Protein AF-A0A9E2RKA6-F1 (afdb_monomer)

Sequence (131 aa):
MKPGHTKALSAATLTFLRPLVRIFLRNGLAAKTFFELAKQIYVEVARDECGVKGKKASISRIAILTGLTRKEVQLLLTNPETRSTASEEQYNRAARVIGGWLKDPAFGDGKGHPAPLQLNGRRGSFSALVK

Secondary structure (DSSP, 8-state):
--HHHHHHHHHHHHHHHHHHHHHHHHTT--HHHHHHHHHHHHHHHHHHHS-BTTBPPPHHHHHHHH---HHHHHHHHH-SSHHHHTTTTTS-HHHHHHHHHHH-GGGB-SSSSBPP-BSS-SSSBHHHH--

Mean predicted aligned error: 10.77 Å

pLDDT: mean 82.85, std 12.63, range [46.25, 97.25]

Radius of gyration: 21.56 Å; Cα contacts (8 Å, |Δi|>4): 106; chains: 1; bounding box: 47×36×61 Å

Nearest PDB structures (foldseek):
  2ao9-assembly1_C  TM=4.216E-01  e=2.078E-01  Bacillus cereus ATCC 14579
  2ao9-assembly1_D  TM=3.891E-01  e=2.756E-01  Bacillus cereus ATCC 14579
  2ao9-assembly1_A  TM=3.577E-01  e=6.074E-01  Bacillus cereus ATCC 14579

Foldseek 3Di:
DPPVVVVVVVVVVCVVVVVVVVVCVVVLADPVLVVLVVLLVLLVCCQPPVDDPPHGDDLVSSCVRSVHDSVSSVCSVVPVPPSVVVQPCVSHLVCQLVCCQQPPVQQPPVPNGGDDEDCDDPTNHSVVSSD

Solvent-accessible surface area (backbone atoms only — not comparable to full-atom values): 7568 Å² total; per-residue (Å²): 132,61,77,67,58,57,56,54,49,53,53,52,51,52,62,59,44,53,64,53,50,51,52,31,56,77,71,48,49,34,70,68,58,54,50,52,54,50,52,46,52,50,50,52,51,33,29,72,73,61,35,63,94,95,37,69,34,49,57,68,55,32,16,67,75,68,72,47,52,53,66,57,46,48,48,49,71,75,45,73,68,69,60,69,67,69,35,76,87,60,28,41,69,66,59,50,34,51,47,44,37,66,68,36,72,76,28,34,64,85,78,85,43,56,38,87,67,38,70,71,62,98,66,45,16,47,64,69,55,73,107

Structure (mmCIF, N/CA/C/O backbone):
data_AF-A0A9E2RKA6-F1
#
_entry.id   AF-A0A9E2RKA6-F1
#
loop_
_atom_site.group_PDB
_atom_site.id
_atom_site.type_symbol
_atom_site.la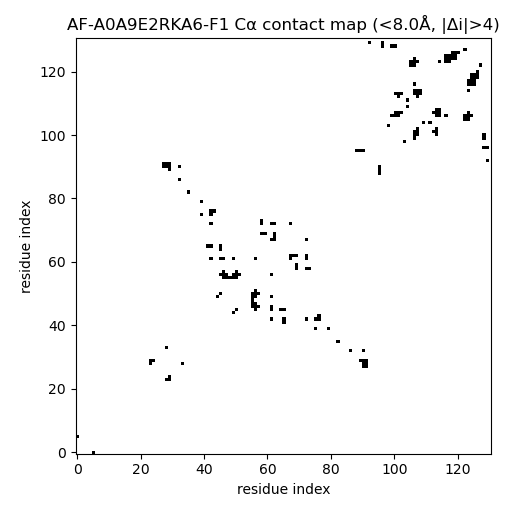bel_atom_id
_atom_site.label_alt_id
_atom_site.label_comp_id
_atom_site.label_asym_id
_atom_site.label_entity_id
_atom_site.label_seq_id
_atom_site.pdbx_PDB_ins_code
_atom_site.Cartn_x
_atom_site.Cartn_y
_atom_site.Cartn_z
_atom_site.occupancy
_atom_site.B_iso_or_equiv
_atom_site.auth_seq_id
_atom_site.auth_comp_id
_atom_site.auth_asym_id
_atom_site.auth_atom_id
_atom_site.pdbx_PDB_model_num
ATOM 1 N N . MET A 1 1 ? -4.208 -13.273 21.654 1.00 55.03 1 MET A N 1
ATOM 2 C CA . MET A 1 1 ? -4.601 -14.293 20.647 1.00 55.03 1 MET A CA 1
ATOM 3 C C . MET A 1 1 ? -3.871 -15.594 20.948 1.00 55.03 1 MET A C 1
ATOM 5 O O . MET A 1 1 ? -2.712 -15.527 21.331 1.00 55.03 1 MET A O 1
ATOM 9 N N . LYS A 1 2 ? -4.519 -16.759 20.796 1.00 54.62 2 LYS A N 1
ATOM 10 C CA . LYS A 1 2 ? -3.835 -18.061 20.912 1.00 54.62 2 LYS A CA 1
ATOM 11 C C . LYS A 1 2 ? -2.869 -18.248 19.720 1.00 54.62 2 LYS A C 1
ATOM 13 O O . LYS A 1 2 ? -3.262 -17.890 18.609 1.00 54.62 2 LYS A O 1
ATOM 18 N N . PRO A 1 3 ? -1.669 -18.837 19.898 1.00 63.91 3 PRO A N 1
ATOM 19 C CA . PRO A 1 3 ? -0.645 -18.940 18.845 1.00 63.91 3 PRO A CA 1
ATOM 20 C C . PRO A 1 3 ? -1.127 -19.604 17.542 1.00 63.91 3 PRO A C 1
ATOM 22 O O . PRO A 1 3 ? -0.717 -19.211 16.451 1.00 63.91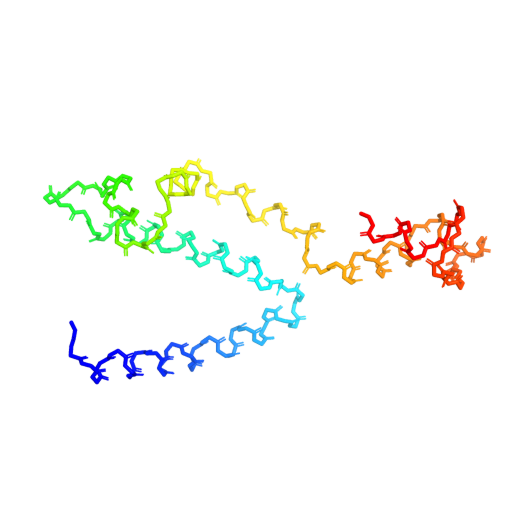 3 PRO A O 1
ATOM 25 N N . GLY A 1 4 ? -2.046 -20.573 17.637 1.00 71.88 4 GLY A N 1
ATOM 26 C CA . GLY A 1 4 ? -2.617 -21.263 16.474 1.00 71.88 4 GLY A CA 1
ATOM 27 C C . GLY A 1 4 ? -3.519 -20.388 15.593 1.00 71.88 4 GLY A C 1
ATOM 28 O O . GLY A 1 4 ? -3.536 -20.564 14.377 1.00 71.88 4 GLY A O 1
ATOM 29 N N . HIS A 1 5 ? -4.217 -19.403 16.171 1.00 81.00 5 HIS A N 1
ATOM 30 C CA . HIS A 1 5 ? -5.124 -18.528 15.414 1.00 81.00 5 HIS A CA 1
ATOM 31 C C . HIS A 1 5 ? -4.361 -17.556 14.514 1.00 81.00 5 HIS A C 1
ATOM 33 O O . HIS A 1 5 ? -4.781 -17.312 13.387 1.00 81.00 5 HIS A O 1
ATOM 39 N N . THR A 1 6 ? -3.218 -17.042 14.974 1.00 87.44 6 THR A N 1
ATOM 40 C CA . THR A 1 6 ? -2.382 -16.142 14.171 1.00 87.44 6 THR A CA 1
ATOM 41 C C . THR A 1 6 ? -1.864 -16.851 12.922 1.00 87.44 6 THR A C 1
ATOM 43 O O . THR A 1 6 ? -1.944 -16.300 11.831 1.00 87.44 6 THR A O 1
ATOM 46 N N . LYS A 1 7 ? -1.411 -18.105 13.057 1.00 89.00 7 LYS A N 1
ATOM 47 C CA . LYS A 1 7 ? -0.897 -18.894 11.928 1.00 89.00 7 LYS A CA 1
ATOM 48 C C . LYS A 1 7 ? -1.983 -19.194 10.889 1.00 89.00 7 LYS A C 1
ATOM 50 O O . LYS A 1 7 ? -1.737 -19.032 9.695 1.00 89.00 7 LYS A O 1
ATOM 55 N N . ALA A 1 8 ? -3.174 -19.597 11.336 1.00 93.00 8 ALA A N 1
ATOM 56 C CA . ALA A 1 8 ? -4.311 -19.843 10.448 1.00 93.00 8 ALA A CA 1
ATOM 57 C C . ALA A 1 8 ? -4.752 -18.561 9.720 1.00 93.00 8 ALA A C 1
ATOM 59 O O . ALA A 1 8 ? -4.950 -18.581 8.507 1.00 93.00 8 ALA A O 1
ATOM 60 N N . LEU A 1 9 ? -4.819 -17.435 10.439 1.00 93.75 9 LEU A N 1
ATOM 61 C CA . LEU A 1 9 ? -5.164 -16.139 9.860 1.00 93.75 9 LEU A CA 1
ATOM 62 C C . LEU A 1 9 ? -4.132 -15.699 8.815 1.00 93.75 9 LEU A C 1
ATOM 64 O O . LEU A 1 9 ? -4.511 -15.325 7.713 1.00 93.75 9 LEU A O 1
ATOM 68 N N . SER A 1 10 ? -2.833 -15.817 9.106 1.00 93.12 10 SER A N 1
ATOM 69 C CA . SER A 1 10 ? -1.781 -15.507 8.132 1.00 93.12 10 SER A CA 1
ATOM 70 C C . SER A 1 10 ? -1.891 -16.358 6.865 1.00 93.12 10 SER A C 1
ATOM 72 O O . SER A 1 10 ? -1.761 -15.828 5.763 1.00 93.12 10 SER A O 1
ATOM 74 N N . ALA A 1 11 ? -2.163 -17.661 6.995 1.00 94.94 11 ALA A N 1
ATOM 75 C CA . ALA A 1 11 ? -2.333 -18.548 5.845 1.00 94.94 11 ALA A CA 1
ATOM 76 C C . ALA A 1 11 ? -3.552 -18.162 4.986 1.00 94.94 11 ALA A C 1
ATOM 78 O O . ALA A 1 11 ? -3.450 -18.099 3.757 1.00 94.94 11 ALA A O 1
ATOM 79 N N . ALA A 1 12 ? -4.683 -17.844 5.623 1.00 96.12 12 ALA A N 1
ATOM 80 C CA . ALA A 1 12 ? -5.875 -17.363 4.930 1.00 96.12 12 ALA A CA 1
ATOM 81 C C . ALA A 1 12 ? -5.599 -16.036 4.205 1.00 96.12 12 ALA A C 1
ATOM 83 O O . ALA A 1 12 ? -5.854 -15.924 3.006 1.00 96.12 12 ALA A O 1
ATOM 84 N N . THR A 1 13 ? -4.978 -15.066 4.881 1.00 95.56 13 THR A N 1
ATOM 85 C CA . THR A 1 13 ? -4.609 -13.775 4.282 1.00 95.56 13 THR A CA 1
ATOM 86 C C . THR A 1 13 ? -3.695 -13.951 3.070 1.00 95.56 13 THR A C 1
ATOM 88 O O . THR A 1 13 ? -3.932 -13.343 2.030 1.00 95.56 13 THR A O 1
ATOM 91 N N . LEU A 1 14 ? -2.684 -14.823 3.147 1.00 96.38 14 LEU A N 1
ATOM 92 C CA . LEU A 1 14 ? -1.804 -15.113 2.007 1.00 96.38 14 LEU A CA 1
ATOM 93 C C . LEU A 1 14 ? -2.552 -15.752 0.831 1.00 96.38 14 LEU A C 1
ATOM 95 O O . LEU A 1 14 ? -2.213 -15.489 -0.326 1.00 96.38 14 LEU A O 1
ATOM 99 N N . THR A 1 15 ? -3.573 -16.561 1.115 1.00 96.88 15 THR A N 1
ATOM 100 C CA . THR A 1 15 ? -4.427 -17.177 0.091 1.00 96.88 15 THR A CA 1
ATOM 101 C C . THR A 1 15 ? -5.226 -16.119 -0.671 1.00 96.88 15 THR A C 1
ATOM 103 O O . THR A 1 15 ? -5.286 -16.184 -1.896 1.00 96.88 15 THR A O 1
ATOM 106 N N . PHE A 1 16 ? -5.751 -15.100 0.019 1.00 96.19 16 PHE A N 1
ATOM 107 C CA . PHE A 1 16 ? -6.451 -13.973 -0.610 1.00 96.19 16 PHE A CA 1
ATOM 108 C C . PHE A 1 16 ? -5.511 -12.999 -1.328 1.00 96.19 16 PHE A C 1
ATOM 110 O O . PHE A 1 16 ? -5.811 -12.540 -2.430 1.00 96.19 16 PHE A O 1
ATOM 117 N N . LEU A 1 17 ? -4.352 -12.693 -0.739 1.00 96.56 17 LEU A N 1
ATOM 118 C CA . LEU A 1 17 ? -3.424 -11.719 -1.313 1.00 96.56 17 LEU A CA 1
ATOM 119 C C . LEU A 1 17 ? -2.744 -12.230 -2.584 1.00 96.56 17 LEU A C 1
ATOM 121 O O . LEU A 1 17 ? -2.481 -11.442 -3.486 1.00 96.56 17 LEU A O 1
ATOM 125 N N . ARG A 1 18 ? -2.471 -13.534 -2.707 1.00 96.75 18 ARG A N 1
ATOM 126 C CA . ARG A 1 18 ? -1.771 -14.094 -3.876 1.00 96.75 18 ARG A CA 1
ATOM 127 C C . ARG A 1 18 ? -2.455 -13.795 -5.227 1.00 96.75 18 ARG A C 1
ATOM 129 O O . ARG A 1 18 ? -1.758 -13.311 -6.123 1.00 96.75 18 ARG A O 1
ATOM 136 N N . PRO A 1 19 ? -3.760 -14.066 -5.435 1.00 97.25 19 PRO A N 1
ATOM 137 C CA . PRO A 1 19 ? -4.429 -13.729 -6.693 1.00 97.25 19 PRO A CA 1
ATOM 138 C C . PRO A 1 19 ? -4.519 -12.214 -6.922 1.00 97.25 19 PRO A C 1
ATOM 140 O O . PRO A 1 19 ? -4.333 -11.756 -8.047 1.00 97.25 19 PRO A O 1
ATOM 143 N N . LEU A 1 20 ? -4.723 -11.432 -5.864 1.00 95.88 20 LEU A N 1
ATOM 144 C CA . LEU A 1 20 ? -4.843 -9.977 -5.936 1.00 95.88 20 LEU A CA 1
ATOM 145 C C . LEU A 1 20 ? -3.511 -9.310 -6.330 1.00 95.88 20 LEU A C 1
ATOM 147 O O . LEU A 1 20 ? -3.457 -8.532 -7.280 1.00 95.88 20 LEU A O 1
ATOM 151 N N . VAL A 1 21 ? -2.401 -9.724 -5.715 1.00 95.38 21 VAL A N 1
ATOM 152 C CA . VAL A 1 21 ? -1.046 -9.284 -6.085 1.00 95.38 21 VAL A CA 1
ATOM 153 C C . VAL A 1 21 ? -0.697 -9.695 -7.519 1.00 95.38 21 VAL A C 1
ATOM 155 O O . VAL A 1 21 ? -0.050 -8.938 -8.238 1.00 95.38 21 VAL A O 1
ATOM 158 N N . ARG A 1 22 ? -1.159 -10.860 -7.994 1.00 95.25 22 ARG A N 1
ATOM 159 C CA . ARG A 1 22 ? -0.974 -11.260 -9.400 1.00 95.25 22 ARG A CA 1
ATOM 160 C C . ARG A 1 22 ? -1.661 -10.284 -10.362 1.00 95.25 22 ARG A C 1
ATOM 162 O O . ARG A 1 22 ? -1.085 -9.969 -11.400 1.00 95.25 22 ARG A O 1
ATOM 169 N N . ILE A 1 23 ? -2.861 -9.809 -10.032 1.00 93.81 23 ILE A N 1
ATOM 170 C CA . ILE A 1 23 ? -3.572 -8.794 -10.824 1.00 93.81 23 ILE A CA 1
ATOM 171 C C . ILE A 1 23 ? -2.808 -7.468 -10.789 1.00 93.81 23 ILE A C 1
ATOM 173 O O . ILE A 1 23 ? -2.606 -6.855 -11.834 1.00 93.81 23 ILE A O 1
ATOM 177 N N . PHE A 1 24 ? -2.319 -7.058 -9.621 1.00 90.44 24 PHE A N 1
ATOM 178 C CA . PHE A 1 24 ? -1.527 -5.837 -9.463 1.00 90.44 24 PHE A CA 1
ATOM 179 C C . PHE A 1 24 ? -0.277 -5.841 -10.336 1.00 90.44 24 PHE A C 1
ATOM 181 O O . PHE A 1 24 ? -0.067 -4.905 -11.101 1.00 90.44 24 PHE A O 1
ATOM 188 N N . LEU A 1 25 ? 0.491 -6.931 -10.317 1.00 84.88 25 LEU A N 1
ATOM 189 C CA . LEU A 1 25 ? 1.683 -7.068 -11.153 1.00 84.88 25 LEU A CA 1
ATOM 190 C C . LEU A 1 25 ? 1.358 -7.009 -12.650 1.00 84.88 25 LEU A C 1
ATOM 192 O O . LEU A 1 25 ? 2.081 -6.363 -13.403 1.00 84.88 25 LEU A O 1
ATOM 196 N N . ARG A 1 26 ? 0.254 -7.632 -13.085 1.00 86.56 26 ARG A N 1
ATOM 197 C CA . ARG A 1 26 ? -0.197 -7.584 -14.488 1.00 86.56 26 ARG A CA 1
ATOM 198 C C . ARG A 1 26 ? -0.583 -6.178 -14.948 1.00 86.56 26 ARG A C 1
ATOM 200 O O . ARG A 1 26 ? -0.437 -5.881 -16.125 1.00 86.56 26 ARG A O 1
ATOM 207 N N . ASN A 1 27 ? -1.041 -5.332 -14.029 1.00 81.94 27 ASN A N 1
ATOM 208 C CA . ASN A 1 27 ? -1.413 -3.942 -14.296 1.00 81.94 27 ASN A CA 1
ATOM 209 C C . ASN A 1 27 ? -0.307 -2.948 -13.896 1.00 81.94 27 ASN A C 1
ATOM 211 O O . ASN A 1 27 ? -0.546 -1.747 -13.828 1.00 81.94 27 ASN A O 1
ATOM 215 N N . GLY A 1 28 ? 0.905 -3.436 -13.608 1.00 78.38 28 GLY A N 1
ATOM 216 C CA . GLY A 1 28 ? 2.051 -2.588 -13.285 1.00 78.38 28 GLY A CA 1
ATOM 217 C C . GLY A 1 28 ? 1.984 -1.889 -11.926 1.00 78.38 28 GLY A C 1
ATOM 218 O O . GLY A 1 28 ? 2.745 -0.955 -11.710 1.00 78.38 28 GLY A O 1
ATOM 219 N N . LEU A 1 29 ? 1.122 -2.322 -11.003 1.00 81.81 29 LEU A N 1
ATOM 220 C CA . LEU A 1 29 ? 1.004 -1.732 -9.670 1.00 81.81 29 LEU A CA 1
ATOM 221 C C . LEU A 1 29 ? 2.198 -2.116 -8.792 1.00 81.81 29 LEU A C 1
ATOM 223 O O . LEU A 1 29 ? 2.399 -3.280 -8.437 1.00 81.81 29 LEU A O 1
ATOM 227 N N . ALA A 1 30 ? 2.994 -1.109 -8.427 1.00 82.62 30 ALA A N 1
ATOM 228 C CA . ALA A 1 30 ? 4.152 -1.273 -7.558 1.00 82.62 30 ALA A CA 1
ATOM 229 C C . ALA A 1 30 ? 3.759 -1.717 -6.140 1.00 82.62 30 ALA A C 1
ATOM 231 O O . ALA A 1 30 ? 2.808 -1.207 -5.548 1.00 82.62 30 ALA A O 1
ATOM 232 N N . ALA A 1 31 ? 4.582 -2.574 -5.526 1.00 85.00 31 ALA A N 1
ATOM 233 C CA . ALA A 1 31 ? 4.381 -3.033 -4.147 1.00 85.00 31 ALA A CA 1
ATOM 234 C C . ALA A 1 31 ? 4.235 -1.875 -3.141 1.00 85.00 31 ALA A C 1
ATOM 236 O O . ALA A 1 31 ? 3.425 -1.952 -2.221 1.00 85.00 31 ALA A O 1
ATOM 237 N N . LYS A 1 32 ? 4.971 -0.773 -3.346 1.00 83.62 32 LYS A N 1
ATOM 238 C CA . LYS A 1 32 ? 4.860 0.441 -2.524 1.00 83.62 32 LYS A CA 1
ATOM 239 C C . LYS A 1 32 ? 3.440 1.013 -2.548 1.00 83.62 32 LYS A C 1
ATOM 241 O O . LYS A 1 32 ? 2.909 1.316 -1.488 1.00 83.62 32 LYS A O 1
ATOM 246 N N . THR A 1 33 ? 2.825 1.122 -3.726 1.00 83.38 33 THR A N 1
ATOM 247 C CA . THR A 1 33 ? 1.444 1.602 -3.872 1.00 83.38 33 THR A CA 1
ATOM 248 C C . THR A 1 33 ? 0.486 0.716 -3.088 1.00 83.38 33 THR A C 1
ATOM 250 O O . THR A 1 33 ? -0.316 1.222 -2.311 1.00 83.38 33 THR A O 1
ATOM 253 N N . PHE A 1 34 ? 0.614 -0.607 -3.224 1.00 89.81 34 PHE A N 1
ATOM 254 C CA . PHE A 1 34 ? -0.207 -1.543 -2.459 1.00 89.81 34 PHE A CA 1
ATOM 255 C C . PHE A 1 34 ? -0.056 -1.341 -0.946 1.00 89.81 34 PHE A C 1
ATOM 257 O O . PHE A 1 34 ? -1.058 -1.303 -0.236 1.00 89.81 34 PHE A O 1
ATOM 264 N N . PHE A 1 35 ? 1.169 -1.171 -0.441 1.00 90.19 35 PHE A N 1
ATOM 265 C CA . PHE A 1 35 ? 1.376 -0.925 0.985 1.00 90.19 35 PHE A CA 1
ATOM 266 C C . PHE A 1 35 ? 0.746 0.385 1.457 1.00 90.19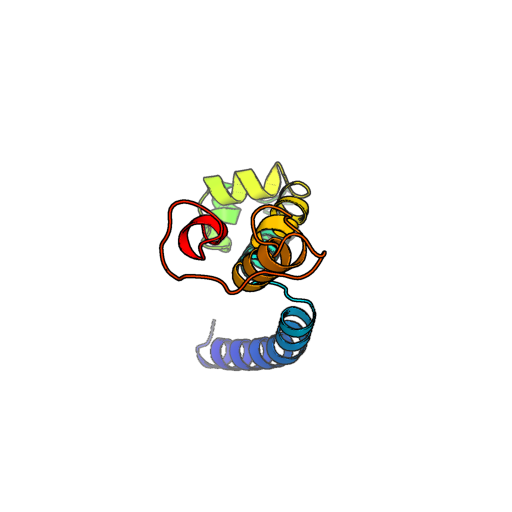 35 PHE A C 1
ATOM 268 O O . PHE A 1 35 ? 0.199 0.421 2.555 1.00 90.19 35 PHE A O 1
ATOM 275 N N . GLU A 1 36 ? 0.780 1.445 0.651 1.00 89.12 36 GLU A N 1
ATOM 276 C CA . GLU A 1 36 ? 0.116 2.702 1.007 1.00 89.12 36 GLU A CA 1
ATOM 277 C C . GLU A 1 36 ? -1.416 2.563 1.024 1.00 89.12 36 GLU A C 1
ATOM 279 O O . GLU A 1 36 ? -2.044 3.032 1.972 1.00 89.12 36 GLU A O 1
ATOM 284 N N . LEU A 1 37 ? -2.006 1.832 0.067 1.00 89.50 37 LEU A N 1
ATOM 285 C CA . LEU A 1 37 ? -3.437 1.489 0.079 1.00 89.50 37 LEU A CA 1
ATOM 286 C C . LEU A 1 37 ? -3.808 0.650 1.310 1.00 89.50 37 LEU A C 1
ATOM 288 O O . LEU A 1 37 ? -4.808 0.911 1.975 1.00 89.50 37 LEU A O 1
ATOM 292 N N . ALA A 1 38 ? -2.979 -0.337 1.659 1.00 92.69 38 ALA A N 1
ATOM 293 C CA . ALA A 1 38 ? -3.194 -1.151 2.849 1.00 92.69 38 ALA A CA 1
ATOM 294 C C . ALA A 1 38 ? -3.160 -0.292 4.124 1.00 92.69 38 ALA A C 1
ATOM 296 O O . ALA A 1 38 ? -4.067 -0.397 4.946 1.00 92.69 38 ALA A O 1
ATOM 297 N N . LYS A 1 39 ? -2.172 0.603 4.280 1.00 92.88 39 LYS A N 1
ATOM 298 C CA . LYS A 1 39 ? -2.100 1.524 5.430 1.00 92.88 39 LYS A CA 1
ATOM 299 C C . LYS A 1 39 ? -3.354 2.388 5.553 1.00 92.88 39 LYS A C 1
ATOM 301 O O . LYS A 1 39 ? -3.846 2.569 6.665 1.00 92.88 39 LYS A O 1
ATOM 306 N N . GLN A 1 40 ? -3.860 2.903 4.434 1.00 91.62 40 GLN A N 1
ATOM 307 C CA . GLN A 1 40 ? -5.089 3.691 4.408 1.00 91.62 40 GLN A CA 1
ATOM 308 C C . GLN A 1 40 ? -6.274 2.891 4.967 1.00 91.62 40 GLN A C 1
ATOM 310 O O . GLN A 1 40 ? -6.898 3.335 5.930 1.00 91.62 40 GLN A O 1
ATOM 315 N N . ILE A 1 41 ? -6.506 1.675 4.461 1.00 92.50 41 ILE A N 1
ATOM 316 C CA . ILE A 1 41 ? -7.590 0.799 4.937 1.00 92.50 41 ILE A CA 1
ATOM 317 C C . ILE A 1 41 ? -7.423 0.467 6.430 1.00 92.50 41 ILE A C 1
ATOM 319 O O . ILE A 1 41 ? -8.391 0.508 7.186 1.00 92.50 41 ILE A O 1
ATOM 323 N N . TYR A 1 42 ? -6.198 0.195 6.894 1.00 93.19 42 TYR A N 1
ATOM 324 C CA . TYR A 1 42 ? -5.926 -0.047 8.319 1.00 93.19 42 TYR A CA 1
ATOM 325 C C . TYR A 1 42 ? -6.328 1.142 9.204 1.00 93.19 42 TYR A C 1
ATOM 327 O O . TYR A 1 42 ? -6.904 0.947 10.275 1.00 93.19 42 TYR A O 1
ATOM 335 N N . VAL A 1 43 ? -6.026 2.372 8.774 1.00 93.44 43 VAL A N 1
ATOM 336 C CA . VAL A 1 43 ? -6.385 3.598 9.502 1.00 93.44 43 VAL A CA 1
ATOM 337 C C . VAL A 1 43 ? -7.892 3.837 9.488 1.00 93.44 43 VAL A C 1
ATOM 339 O O . VAL A 1 43 ? -8.444 4.206 10.523 1.00 93.44 43 VAL A O 1
ATOM 342 N N . GLU A 1 44 ? -8.558 3.609 8.357 1.00 91.06 44 GLU A N 1
ATOM 343 C CA . GLU A 1 44 ? -10.010 3.760 8.213 1.00 91.06 44 GLU A CA 1
ATOM 344 C C . GLU A 1 44 ? -10.771 2.795 9.130 1.00 91.06 44 GLU A C 1
ATOM 346 O O . GLU A 1 44 ? -11.558 3.239 9.968 1.00 91.06 44 GLU A O 1
ATOM 351 N N . VAL A 1 45 ? -10.450 1.499 9.073 1.00 92.69 45 VAL A N 1
ATOM 352 C CA . VAL A 1 45 ? -11.067 0.479 9.938 1.00 92.69 45 VAL A CA 1
ATOM 353 C C . VAL A 1 45 ? -10.794 0.781 11.414 1.00 92.69 45 VAL A C 1
ATOM 355 O O . VAL A 1 45 ? -11.705 0.771 12.240 1.00 92.69 45 VAL A O 1
ATOM 358 N N . ALA A 1 46 ? -9.555 1.137 11.773 1.00 92.44 46 ALA A N 1
ATOM 359 C CA . ALA A 1 46 ? -9.221 1.485 13.154 1.00 92.44 46 ALA A CA 1
ATOM 360 C C . ALA A 1 46 ? -9.931 2.760 13.646 1.00 92.44 46 ALA A C 1
ATOM 362 O O . ALA A 1 46 ? -10.235 2.873 14.836 1.00 92.44 46 ALA A O 1
ATOM 363 N N . ARG A 1 47 ? -10.196 3.729 12.764 1.00 90.56 47 ARG A N 1
ATOM 364 C CA . ARG A 1 47 ? -10.950 4.946 13.095 1.00 90.56 47 ARG A CA 1
ATOM 365 C C . ARG A 1 47 ? -12.410 4.631 13.400 1.00 90.56 47 ARG A C 1
ATOM 367 O O . ARG A 1 47 ? -12.940 5.172 14.377 1.00 90.56 47 ARG A O 1
ATOM 374 N N . ASP A 1 48 ? -13.028 3.809 12.557 1.00 87.75 48 ASP A N 1
ATOM 375 C CA . ASP A 1 48 ? -14.477 3.611 12.530 1.00 87.75 48 ASP A CA 1
ATOM 376 C C . ASP A 1 48 ? -14.936 2.495 13.479 1.00 87.75 48 ASP A C 1
ATOM 378 O O . ASP A 1 48 ? -15.951 2.656 14.154 1.00 87.75 48 ASP A O 1
ATOM 382 N N . GLU A 1 49 ? -14.157 1.421 13.628 1.00 86.50 49 GLU A N 1
ATOM 383 C CA . GLU A 1 49 ? -14.567 0.239 14.401 1.00 86.50 49 GLU A CA 1
ATOM 384 C C . GLU A 1 49 ? -13.925 0.151 15.796 1.00 86.50 49 GLU A C 1
ATOM 386 O O . GLU A 1 49 ? -14.469 -0.490 16.693 1.00 86.50 49 GLU A O 1
ATOM 391 N N . CYS A 1 50 ? -12.796 0.829 16.035 1.00 82.25 50 CYS A N 1
ATOM 392 C CA . CYS A 1 50 ? -12.042 0.710 17.296 1.00 82.25 50 CYS A CA 1
ATOM 393 C C . CYS A 1 50 ? -12.197 1.917 18.246 1.00 82.25 50 CYS A C 1
ATOM 395 O O . CYS A 1 50 ? -11.362 2.148 19.140 1.00 82.25 50 CYS A O 1
ATOM 397 N N . GLY A 1 51 ? -13.266 2.692 18.044 1.00 77.25 51 GLY A N 1
ATOM 398 C CA . GLY A 1 51 ? -13.692 3.788 18.909 1.00 77.25 51 GLY A CA 1
ATOM 399 C C . GLY A 1 51 ? -14.135 3.333 20.305 1.00 77.25 51 GLY A C 1
ATOM 400 O O . GLY A 1 51 ? -14.348 2.152 20.567 1.00 77.25 51 GLY A O 1
ATOM 401 N N . VAL A 1 52 ? -14.275 4.280 21.236 1.00 77.31 52 VAL A N 1
ATOM 402 C CA . VAL A 1 52 ? -14.758 4.010 22.604 1.00 77.31 52 VAL A CA 1
ATOM 403 C C . VAL A 1 52 ? -16.012 4.842 22.856 1.00 77.31 52 VAL A C 1
ATOM 405 O O . VAL A 1 52 ? -16.010 6.045 22.600 1.00 77.31 52 VAL A O 1
ATOM 408 N N . LYS A 1 53 ? -17.071 4.215 23.393 1.00 73.12 53 LYS A N 1
ATOM 409 C CA . LYS A 1 53 ? -18.318 4.882 23.826 1.00 73.12 53 LYS A CA 1
ATOM 410 C C . LYS A 1 53 ? -18.949 5.779 22.742 1.00 73.12 53 LYS A C 1
ATOM 412 O O . LYS A 1 53 ? -19.227 6.949 22.987 1.00 73.12 53 LYS A O 1
ATOM 417 N N . GLY A 1 54 ? -19.129 5.247 21.531 1.00 69.50 54 GLY A N 1
ATOM 418 C CA . GLY A 1 54 ? -19.794 5.961 20.430 1.00 69.50 54 GLY A CA 1
ATOM 419 C C . GLY A 1 54 ? -18.988 7.110 19.809 1.00 69.50 54 GLY A C 1
ATOM 420 O O . GLY A 1 54 ? -19.532 7.870 19.014 1.00 69.50 54 GLY A O 1
ATOM 421 N N . LYS A 1 55 ? -17.699 7.258 20.150 1.00 76.31 55 LYS A N 1
ATOM 422 C CA . LYS A 1 55 ? -16.795 8.250 19.548 1.00 76.31 55 LYS A CA 1
ATOM 423 C C . LYS A 1 55 ? -15.748 7.567 18.672 1.00 76.31 55 LYS A C 1
ATOM 425 O O . LYS A 1 55 ? -15.196 6.540 19.073 1.00 76.31 55 LYS A O 1
ATOM 430 N N . LYS A 1 56 ? -15.432 8.179 17.521 1.00 79.69 56 LYS A N 1
ATOM 431 C CA . LYS A 1 56 ? -14.326 7.761 16.639 1.00 79.69 56 LYS A CA 1
ATOM 432 C C . LYS A 1 56 ? -13.014 7.662 17.421 1.00 79.69 56 LYS A C 1
ATOM 434 O O . LYS A 1 56 ? -12.783 8.434 18.357 1.00 79.69 56 LYS A O 1
ATOM 439 N N . ALA A 1 57 ? -12.153 6.720 17.042 1.00 85.44 57 ALA A N 1
ATOM 440 C CA . ALA A 1 57 ? -10.859 6.560 17.698 1.00 85.44 57 ALA A CA 1
ATOM 441 C C . ALA A 1 57 ? -9.975 7.806 17.494 1.00 85.44 57 ALA A C 1
ATOM 443 O O . ALA A 1 57 ? -9.939 8.399 16.417 1.00 85.44 57 ALA A O 1
ATOM 444 N N . SER A 1 58 ? -9.244 8.209 18.537 1.00 91.69 58 SER A N 1
ATOM 445 C CA . SER A 1 58 ? -8.277 9.307 18.431 1.00 91.69 58 SER A CA 1
ATOM 446 C C . SER A 1 58 ? -7.050 8.888 17.613 1.00 91.69 58 SER A C 1
ATOM 448 O O . SER A 1 58 ? -6.700 7.708 17.572 1.00 91.69 58 SER A O 1
ATOM 450 N N . ILE A 1 59 ? -6.332 9.862 17.039 1.00 93.69 59 ILE A N 1
ATOM 451 C CA . ILE A 1 59 ? -5.090 9.629 16.270 1.00 93.69 59 ILE A CA 1
ATOM 452 C C . ILE A 1 59 ? -4.094 8.764 17.058 1.00 93.69 59 ILE A C 1
ATOM 454 O O . ILE A 1 59 ? -3.513 7.830 16.514 1.00 93.69 59 ILE A O 1
ATOM 458 N N . SER A 1 60 ? -3.912 9.042 18.353 1.00 93.81 60 SER A N 1
ATOM 459 C CA . SER A 1 60 ? -2.993 8.278 19.206 1.00 93.81 60 SER A CA 1
ATOM 460 C C . SER A 1 60 ? -3.425 6.821 19.370 1.00 93.81 60 SER A C 1
ATOM 462 O O . SER A 1 60 ? -2.582 5.930 19.363 1.00 93.81 60 SER A O 1
ATOM 464 N N . ARG A 1 61 ? -4.731 6.558 19.490 1.00 92.44 61 ARG A N 1
ATOM 465 C CA . ARG A 1 61 ? -5.244 5.190 19.613 1.00 92.44 61 ARG A CA 1
ATOM 466 C C . ARG A 1 61 ? -5.121 4.426 18.301 1.00 92.44 61 ARG A C 1
ATOM 468 O O . ARG A 1 61 ? -4.702 3.275 18.322 1.00 92.44 61 ARG A O 1
ATOM 475 N N . ILE A 1 62 ? -5.429 5.070 17.178 1.00 94.88 62 ILE A N 1
ATOM 476 C CA . ILE A 1 62 ? -5.262 4.476 15.848 1.00 94.88 62 ILE A CA 1
ATOM 477 C C . ILE A 1 62 ? -3.793 4.101 15.615 1.00 94.88 62 ILE A C 1
ATOM 479 O O . ILE A 1 62 ? -3.515 2.984 15.190 1.00 94.88 62 ILE A O 1
ATOM 483 N N . ALA A 1 63 ? -2.850 4.982 15.964 1.00 95.44 63 ALA A N 1
ATOM 484 C CA . ALA A 1 63 ? -1.415 4.705 15.876 1.00 95.44 63 ALA A CA 1
ATOM 485 C C . ALA A 1 63 ? -1.009 3.460 16.688 1.00 95.44 63 ALA A C 1
ATOM 487 O O . ALA A 1 63 ? -0.323 2.583 16.174 1.00 95.44 63 ALA A O 1
ATOM 488 N N . ILE A 1 64 ? -1.501 3.331 17.926 1.00 94.50 64 ILE A N 1
ATOM 489 C CA . ILE A 1 64 ? -1.227 2.162 18.779 1.00 94.50 64 ILE A CA 1
ATOM 490 C C . ILE A 1 64 ? -1.803 0.872 18.176 1.00 94.50 64 ILE A C 1
ATOM 492 O O . ILE A 1 64 ? -1.134 -0.156 18.185 1.00 94.50 64 ILE A O 1
ATOM 496 N N . LEU A 1 65 ? -3.033 0.910 17.656 1.00 92.62 65 LEU A N 1
ATOM 497 C CA . LEU A 1 65 ? -3.713 -0.276 17.122 1.00 92.62 65 LEU A CA 1
ATOM 498 C C . LEU A 1 65 ? -3.124 -0.756 15.792 1.00 92.62 65 LEU A C 1
ATOM 500 O O . LEU A 1 65 ? -3.048 -1.956 15.550 1.00 92.62 65 LEU A O 1
ATOM 504 N N . THR A 1 66 ? -2.735 0.183 14.931 1.00 93.75 66 THR A N 1
ATOM 505 C CA . THR A 1 66 ? -2.215 -0.112 13.586 1.00 93.75 66 THR A CA 1
ATOM 506 C C . THR A 1 66 ? -0.699 -0.299 13.560 1.00 93.75 66 THR A C 1
ATOM 508 O O . THR A 1 66 ? -0.174 -0.854 12.600 1.00 93.75 66 THR A O 1
ATOM 511 N N . GLY A 1 67 ? 0.016 0.169 14.589 1.00 94.88 67 GLY A N 1
ATOM 512 C CA . GLY A 1 67 ? 1.480 0.207 14.618 1.00 94.88 67 GLY A CA 1
ATOM 513 C C . GLY A 1 67 ? 2.095 1.317 13.755 1.00 94.88 67 GLY A C 1
ATOM 514 O O . GLY A 1 67 ? 3.312 1.351 13.588 1.00 94.88 67 GLY A O 1
ATOM 515 N N . LEU A 1 68 ? 1.279 2.220 13.202 1.00 95.56 68 LEU A N 1
ATOM 516 C CA . LEU A 1 68 ? 1.734 3.363 12.409 1.00 95.56 68 LEU A CA 1
ATOM 517 C C . LEU A 1 68 ? 2.113 4.550 13.295 1.00 95.56 68 LEU A C 1
ATOM 519 O O . LEU A 1 68 ? 1.634 4.702 14.421 1.00 95.56 68 LEU A O 1
ATOM 523 N N . THR A 1 69 ? 2.935 5.457 12.768 1.00 96.56 69 THR A N 1
ATOM 524 C CA . THR A 1 69 ? 3.251 6.694 13.490 1.00 96.56 69 THR A CA 1
ATOM 525 C C . THR A 1 69 ? 2.042 7.633 13.531 1.00 96.56 69 THR A C 1
ATOM 527 O O . THR A 1 69 ? 1.235 7.689 12.604 1.00 96.56 69 THR A O 1
AT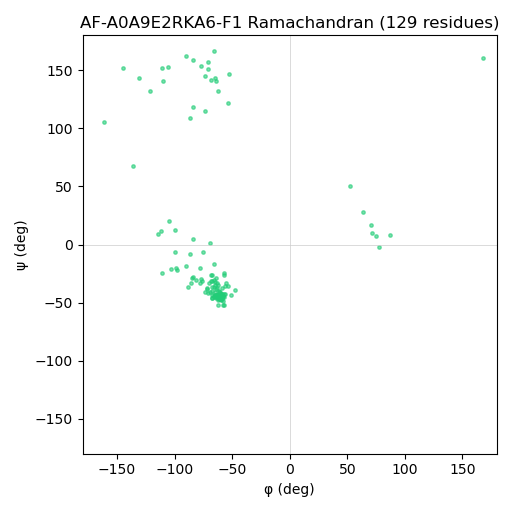OM 530 N N . ARG A 1 70 ? 1.936 8.466 14.577 1.00 95.19 70 ARG A N 1
ATOM 531 C CA . ARG A 1 70 ? 0.873 9.490 14.664 1.00 95.19 70 ARG A CA 1
ATOM 532 C C . ARG A 1 70 ? 0.865 10.431 13.453 1.00 95.19 70 ARG A C 1
ATOM 534 O O . ARG A 1 70 ? -0.209 10.829 13.016 1.00 95.19 70 ARG A O 1
ATOM 541 N N . LYS A 1 71 ? 2.047 10.757 12.911 1.00 94.31 71 LYS A N 1
ATOM 542 C CA . LYS A 1 71 ? 2.205 11.600 11.717 1.00 94.31 71 LYS A CA 1
ATOM 543 C C . LYS A 1 71 ? 1.625 10.925 10.472 1.00 94.31 71 LYS A C 1
ATOM 545 O O . LYS A 1 71 ? 0.906 11.578 9.725 1.00 94.31 71 LYS A O 1
ATOM 550 N N . GLU A 1 72 ? 1.905 9.637 10.262 1.00 92.56 72 GLU A N 1
ATOM 551 C CA . GLU A 1 72 ? 1.317 8.868 9.155 1.00 92.56 72 GLU A CA 1
ATOM 552 C C . GLU A 1 72 ? -0.200 8.761 9.288 1.00 92.56 72 GLU A C 1
ATOM 554 O O . GLU A 1 72 ? -0.909 9.016 8.321 1.00 92.56 72 GLU A O 1
ATOM 559 N N . VAL A 1 73 ? -0.705 8.455 10.486 1.00 94.88 73 VAL A N 1
ATOM 560 C CA . VAL A 1 73 ? -2.150 8.386 10.747 1.00 94.88 73 VAL A CA 1
ATOM 561 C C . VAL A 1 73 ? -2.820 9.729 10.466 1.00 94.88 73 VAL A C 1
ATOM 563 O O . VAL A 1 73 ? -3.829 9.773 9.772 1.00 94.88 73 VAL A O 1
ATOM 566 N N . GLN A 1 74 ? -2.262 10.832 10.972 1.00 93.50 74 GLN A N 1
ATOM 567 C CA . GLN A 1 74 ? -2.800 12.168 10.717 1.00 93.50 74 GLN A CA 1
ATOM 568 C C . GLN A 1 74 ? -2.824 12.479 9.216 1.00 93.50 74 GLN A C 1
ATOM 570 O O . GLN A 1 74 ? -3.841 12.943 8.712 1.00 93.50 74 GLN A O 1
ATOM 575 N N . LEU A 1 75 ? -1.743 12.169 8.496 1.00 90.75 75 LEU A N 1
ATOM 576 C CA . LEU A 1 75 ? -1.670 12.374 7.051 1.00 90.75 75 LEU A CA 1
ATOM 577 C C . LEU A 1 75 ? -2.746 11.572 6.300 1.00 90.75 75 LEU A C 1
ATOM 579 O O . LEU A 1 75 ? -3.435 12.133 5.452 1.00 90.75 75 LEU A O 1
ATOM 583 N N . LEU A 1 76 ? -2.909 10.288 6.633 1.00 90.38 76 LEU A N 1
ATOM 584 C CA . LEU A 1 76 ? -3.892 9.396 6.007 1.00 90.38 76 LEU A CA 1
ATOM 585 C C . LEU A 1 76 ? -5.340 9.811 6.307 1.00 90.38 76 LEU A C 1
ATOM 587 O O . LEU A 1 76 ? -6.214 9.621 5.471 1.00 90.38 76 LEU A O 1
ATOM 591 N N . LEU A 1 77 ? -5.597 10.413 7.472 1.00 89.25 77 LEU A N 1
ATOM 592 C CA . LEU A 1 77 ? -6.922 10.922 7.833 1.00 89.25 77 LEU A CA 1
ATOM 593 C C . LEU A 1 77 ? -7.262 12.262 7.174 1.00 89.25 77 LEU A C 1
ATOM 595 O O . LEU A 1 77 ? -8.435 12.524 6.919 1.00 89.25 77 LEU A O 1
ATOM 599 N N . THR A 1 78 ? -6.269 13.125 6.949 1.00 87.06 78 THR A N 1
ATOM 600 C CA . THR A 1 78 ? -6.483 14.455 6.360 1.00 87.06 78 THR A CA 1
ATOM 601 C C . THR A 1 78 ? -6.518 14.418 4.835 1.00 87.06 78 THR A C 1
ATOM 603 O O . THR A 1 78 ? -7.182 15.261 4.243 1.00 87.06 78 THR A O 1
ATOM 606 N N . ASN A 1 79 ? -5.829 13.465 4.196 1.00 77.88 79 ASN A N 1
ATOM 607 C CA . ASN A 1 79 ? -5.661 13.463 2.742 1.00 77.88 79 ASN A CA 1
ATOM 608 C C . ASN A 1 79 ? -5.866 12.071 2.101 1.00 77.88 79 ASN A C 1
ATOM 610 O O . ASN A 1 79 ? -4.908 11.480 1.593 1.00 77.88 79 ASN A O 1
ATOM 614 N N . PRO A 1 80 ? -7.100 11.530 2.117 1.00 64.44 80 PRO A N 1
ATOM 615 C CA . PRO A 1 80 ? -7.391 10.197 1.578 1.00 64.44 80 PRO A CA 1
ATOM 616 C C . PRO A 1 80 ? -7.248 10.110 0.044 1.00 64.44 80 PRO A C 1
ATOM 618 O O . PRO A 1 80 ? -6.833 9.081 -0.476 1.00 64.44 80 PRO A O 1
ATOM 621 N N . GLU A 1 81 ? -7.523 11.196 -0.686 1.00 60.31 81 GLU A N 1
A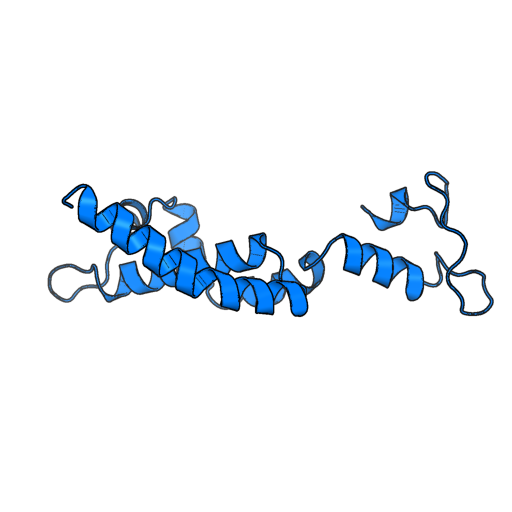TOM 622 C CA . GLU A 1 81 ? -7.557 11.220 -2.162 1.00 60.31 81 GLU A CA 1
ATOM 623 C C . GLU A 1 81 ? -6.172 11.459 -2.803 1.00 60.31 81 GLU A C 1
ATOM 625 O O . GLU A 1 81 ? -5.846 10.926 -3.864 1.00 60.31 81 GLU A O 1
ATOM 630 N N . THR A 1 82 ? -5.300 12.241 -2.156 1.00 52.09 82 THR A N 1
ATOM 631 C CA . THR A 1 82 ? -4.075 12.783 -2.786 1.00 52.09 82 THR A CA 1
ATOM 632 C C . THR A 1 82 ? -2.951 11.757 -2.971 1.00 52.09 82 THR A C 1
ATOM 634 O O . THR A 1 82 ? -1.937 12.053 -3.600 1.00 52.09 82 THR A O 1
ATOM 637 N N . ARG A 1 83 ? -3.094 10.533 -2.448 1.00 55.38 83 ARG A N 1
ATOM 638 C CA . ARG A 1 83 ? -2.063 9.489 -2.581 1.00 55.38 83 ARG A CA 1
ATOM 639 C C . ARG A 1 83 ? -2.322 8.480 -3.692 1.00 55.38 83 ARG A C 1
ATOM 641 O O . ARG A 1 83 ? -1.360 7.867 -4.153 1.00 55.38 83 ARG A O 1
ATOM 648 N N . SER A 1 84 ? -3.565 8.355 -4.156 1.00 51.31 84 SER A N 1
ATOM 649 C CA . SER A 1 84 ? -3.897 7.523 -5.320 1.00 51.31 84 SER A CA 1
ATOM 650 C C . SER A 1 84 ? -3.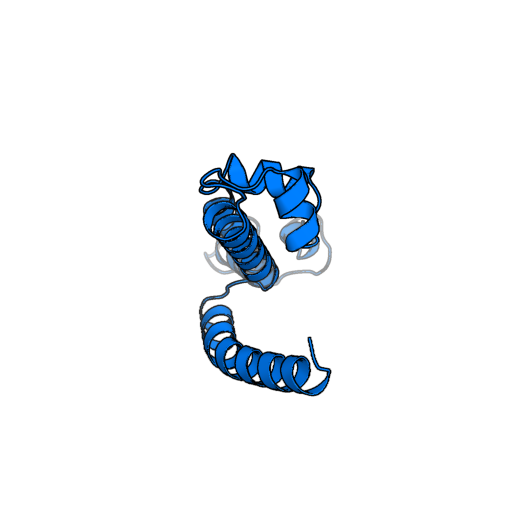307 8.105 -6.610 1.00 51.31 84 SER A C 1
ATOM 652 O O . SER A 1 84 ? -2.783 7.359 -7.436 1.00 51.31 84 SER A O 1
ATOM 654 N N . THR A 1 85 ? -3.277 9.435 -6.739 1.00 48.03 85 THR A N 1
ATOM 655 C CA . THR A 1 85 ? -2.824 10.142 -7.952 1.00 48.03 85 THR A CA 1
ATOM 656 C C . THR A 1 85 ? -1.309 10.343 -8.038 1.00 48.03 85 THR A C 1
ATOM 658 O O . THR A 1 85 ? -0.751 10.316 -9.128 1.00 48.03 85 THR A O 1
ATOM 661 N N . ALA A 1 86 ? -0.594 10.432 -6.911 1.00 46.25 86 ALA A N 1
ATOM 662 C CA . ALA A 1 86 ? 0.872 10.566 -6.896 1.00 46.25 86 ALA A CA 1
ATOM 663 C C . ALA A 1 86 ? 1.629 9.294 -7.352 1.00 46.25 86 ALA A C 1
ATOM 665 O O . ALA A 1 86 ? 2.860 9.243 -7.309 1.00 46.25 86 ALA A O 1
ATOM 666 N N . SER A 1 87 ? 0.902 8.240 -7.733 1.00 49.72 87 SER A N 1
ATOM 667 C CA . SER A 1 87 ? 1.457 6.925 -8.034 1.00 49.72 87 SER A CA 1
ATOM 668 C C . SER A 1 87 ? 1.667 6.664 -9.529 1.00 49.72 87 SER A C 1
ATOM 670 O O . SER A 1 87 ? 2.564 5.892 -9.853 1.00 49.72 87 SER A O 1
ATOM 672 N N . GLU A 1 88 ? 0.980 7.357 -10.442 1.00 50.72 88 GLU A N 1
ATOM 673 C CA . GLU A 1 88 ? 1.141 7.123 -11.889 1.00 50.72 88 GLU A CA 1
ATOM 674 C C . GLU A 1 88 ? 2.592 7.339 -12.363 1.00 50.72 88 GLU A C 1
ATOM 676 O O . GLU A 1 88 ? 3.126 6.535 -13.128 1.00 50.72 88 GLU A O 1
ATOM 681 N N . GLU A 1 89 ? 3.299 8.333 -11.815 1.00 49.28 89 GLU A N 1
ATOM 682 C CA . GLU A 1 89 ? 4.710 8.602 -12.146 1.00 49.28 89 GLU A CA 1
ATOM 683 C C . GLU A 1 89 ? 5.709 7.645 -11.470 1.00 49.28 89 GLU A C 1
ATOM 685 O O . GLU A 1 89 ? 6.850 7.494 -11.921 1.00 49.28 89 GLU A O 1
ATOM 690 N N . GLN A 1 90 ? 5.304 6.980 -10.383 1.00 52.06 90 GLN A N 1
ATOM 691 C CA . GLN A 1 90 ? 6.160 6.087 -9.591 1.00 52.06 90 GLN A CA 1
ATOM 692 C C . GLN A 1 90 ? 5.949 4.601 -9.931 1.00 52.06 90 GLN A C 1
ATOM 694 O O . GLN A 1 90 ? 6.686 3.748 -9.426 1.00 52.06 90 GLN A O 1
ATOM 699 N N . TYR A 1 91 ? 4.956 4.291 -10.774 1.00 57.59 91 TYR A N 1
ATOM 700 C CA . TYR A 1 91 ? 4.308 2.979 -10.827 1.00 57.59 91 TYR A CA 1
ATOM 701 C C . TYR A 1 91 ? 5.190 1.840 -11.322 1.00 57.59 91 TYR A C 1
ATOM 703 O O . TYR A 1 91 ? 5.032 0.707 -10.885 1.00 57.59 91 TYR A O 1
ATOM 711 N N . ASN A 1 92 ? 6.204 2.118 -12.129 1.00 68.50 92 ASN A N 1
ATOM 712 C CA . ASN A 1 92 ? 7.259 1.155 -12.397 1.00 68.50 92 ASN A CA 1
ATOM 713 C C . ASN A 1 92 ? 8.449 1.935 -12.948 1.00 68.50 92 ASN A C 1
ATOM 715 O O . ASN A 1 92 ? 8.405 2.376 -14.091 1.00 68.50 92 ASN A O 1
ATOM 719 N N . ARG A 1 93 ? 9.505 2.144 -12.147 1.00 72.50 93 ARG A N 1
ATOM 720 C CA . ARG A 1 93 ? 10.718 2.852 -12.608 1.00 72.50 93 ARG A CA 1
ATOM 721 C C . ARG A 1 93 ? 11.201 2.319 -13.957 1.00 72.50 93 ARG A C 1
ATOM 723 O O . ARG A 1 93 ? 11.580 3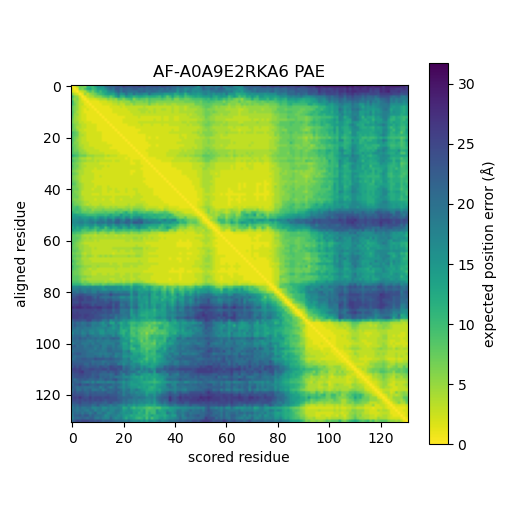.115 -14.804 1.00 72.50 93 ARG A O 1
ATOM 730 N N . ALA A 1 94 ? 11.126 1.005 -14.180 1.00 75.56 94 ALA A N 1
ATOM 731 C CA . ALA A 1 94 ? 11.476 0.422 -15.467 1.00 75.56 94 ALA A CA 1
ATOM 732 C C . ALA A 1 94 ? 10.486 0.827 -16.571 1.00 75.56 94 ALA A C 1
ATOM 734 O O . ALA A 1 94 ? 10.927 1.226 -17.639 1.00 75.56 94 ALA A O 1
ATOM 735 N N . ALA A 1 95 ? 9.171 0.816 -16.324 1.00 76.88 95 ALA A N 1
ATOM 736 C CA . ALA A 1 95 ? 8.191 1.288 -17.311 1.00 76.88 95 ALA A CA 1
ATOM 737 C C . ALA A 1 95 ? 8.312 2.792 -17.603 1.00 76.88 95 ALA A C 1
ATOM 739 O O . ALA A 1 95 ? 8.142 3.192 -18.749 1.00 76.88 95 ALA A O 1
ATOM 740 N N . ARG A 1 96 ? 8.658 3.622 -16.609 1.00 79.56 96 ARG A N 1
ATOM 741 C CA . ARG A 1 96 ? 8.965 5.046 -16.816 1.00 79.56 96 ARG A CA 1
ATOM 742 C C . ARG A 1 96 ? 10.208 5.212 -17.686 1.00 79.56 96 ARG A C 1
ATOM 744 O O . ARG A 1 96 ? 10.186 6.001 -18.620 1.00 79.56 96 ARG A O 1
ATOM 751 N N . VAL A 1 97 ? 11.271 4.462 -17.400 1.00 85.50 97 VAL A N 1
ATOM 752 C CA . VAL A 1 97 ? 12.520 4.495 -18.176 1.00 85.50 97 VAL A CA 1
ATOM 753 C C . VAL A 1 97 ? 12.289 4.016 -19.610 1.00 85.50 97 VAL A C 1
ATOM 755 O O . VAL A 1 97 ? 12.723 4.681 -20.542 1.00 85.50 97 VAL A O 1
ATOM 758 N N . ILE A 1 98 ? 11.556 2.916 -19.804 1.00 84.12 98 ILE A N 1
ATOM 759 C CA . ILE A 1 98 ? 11.189 2.392 -21.129 1.00 84.12 98 ILE A CA 1
ATOM 760 C C . ILE A 1 98 ? 10.272 3.379 -21.860 1.00 84.12 98 ILE A C 1
ATOM 762 O O . ILE A 1 98 ? 10.483 3.661 -23.033 1.00 84.12 98 ILE A O 1
ATOM 766 N N . GLY A 1 99 ? 9.276 3.941 -21.174 1.00 82.50 99 GLY A N 1
ATOM 767 C CA . GLY A 1 99 ? 8.369 4.938 -21.735 1.00 82.50 99 GLY A CA 1
ATOM 768 C C . GLY A 1 99 ? 9.097 6.211 -22.162 1.00 82.50 99 GLY A C 1
ATOM 769 O O . GLY A 1 99 ? 8.852 6.697 -23.260 1.00 82.50 99 GLY A O 1
ATOM 770 N N . GLY A 1 100 ? 10.021 6.705 -21.335 1.00 84.31 100 GLY A N 1
ATOM 771 C CA . GLY A 1 100 ? 10.907 7.814 -21.678 1.00 84.31 100 GLY A CA 1
ATOM 772 C C . GLY A 1 100 ? 11.778 7.474 -22.881 1.00 84.31 100 GLY A C 1
ATOM 773 O O . GLY A 1 100 ? 11.804 8.227 -23.841 1.00 84.31 100 GLY A O 1
ATOM 774 N N . TRP A 1 101 ? 12.396 6.294 -22.903 1.00 87.75 101 TRP A N 1
ATOM 775 C CA . TRP A 1 101 ? 13.207 5.860 -24.040 1.00 87.75 101 TRP A CA 1
ATOM 776 C C . TRP A 1 101 ? 12.419 5.779 -25.356 1.00 87.75 101 TRP A C 1
ATOM 778 O O . TRP A 1 101 ? 12.919 6.219 -26.385 1.00 87.75 101 TRP A O 1
ATOM 788 N N . LEU A 1 102 ? 11.187 5.256 -25.335 1.00 83.62 102 LEU A N 1
ATOM 789 C CA . LEU A 1 102 ? 10.365 5.120 -26.542 1.00 83.62 102 LEU A CA 1
ATOM 790 C C . LEU A 1 102 ? 9.738 6.435 -27.019 1.00 83.62 102 LEU A C 1
ATOM 792 O O . LEU A 1 102 ? 9.468 6.562 -28.211 1.00 83.62 102 LEU A O 1
ATOM 796 N N . LYS A 1 103 ? 9.415 7.361 -26.109 1.00 82.38 103 LYS A N 1
ATOM 797 C CA . 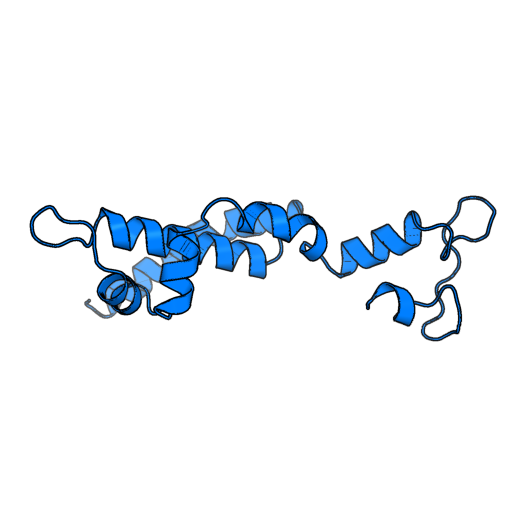LYS A 1 103 ? 8.564 8.524 -26.419 1.00 82.38 103 LYS A CA 1
ATOM 798 C C . LYS A 1 103 ? 9.296 9.861 -26.406 1.00 82.38 103 LYS A C 1
ATOM 800 O O . LYS A 1 103 ? 8.808 10.797 -27.030 1.00 82.38 103 LYS A O 1
ATOM 805 N N . ASP A 1 104 ? 10.407 9.982 -25.684 1.00 83.88 104 ASP A N 1
ATOM 806 C CA . ASP A 1 104 ? 11.137 11.243 -25.560 1.00 83.88 104 ASP A CA 1
ATOM 807 C C . ASP A 1 104 ? 12.088 11.429 -26.763 1.00 83.88 104 ASP A C 1
ATOM 809 O O . ASP A 1 104 ? 13.020 10.634 -26.939 1.00 83.88 104 ASP A O 1
ATOM 813 N N . PRO A 1 105 ? 11.903 12.485 -27.585 1.00 82.25 105 PRO A N 1
ATOM 814 C CA . PRO A 1 105 ? 12.758 12.762 -28.739 1.00 82.25 105 PRO A CA 1
ATOM 815 C C . PRO A 1 105 ? 14.244 12.905 -28.388 1.00 82.25 105 PRO A C 1
ATOM 817 O O . PRO A 1 105 ? 15.093 12.649 -29.240 1.00 82.25 105 PRO A O 1
ATOM 820 N N . ALA A 1 106 ? 14.581 13.273 -27.146 1.00 84.50 106 ALA A N 1
ATOM 821 C CA . ALA A 1 106 ? 15.965 13.369 -26.680 1.00 84.50 106 ALA A CA 1
ATOM 822 C C . ALA A 1 106 ? 16.689 12.009 -26.626 1.00 84.50 106 ALA A C 1
ATOM 824 O O . ALA A 1 106 ? 17.922 11.973 -26.559 1.00 84.50 106 ALA A O 1
ATOM 825 N N . PHE A 1 107 ? 15.935 10.907 -26.662 1.00 86.19 107 PHE A N 1
ATOM 826 C CA . PHE A 1 107 ? 16.432 9.531 -26.687 1.00 86.19 107 PHE A CA 1
ATOM 827 C C . PHE A 1 107 ? 16.096 8.806 -28.002 1.00 86.19 107 PHE A C 1
ATOM 829 O O . PHE A 1 107 ? 16.313 7.598 -28.112 1.00 86.19 107 PHE A O 1
ATOM 836 N N . GLY A 1 108 ? 15.593 9.534 -29.003 1.00 82.69 108 GLY A N 1
ATOM 837 C CA . GLY A 1 108 ? 15.301 9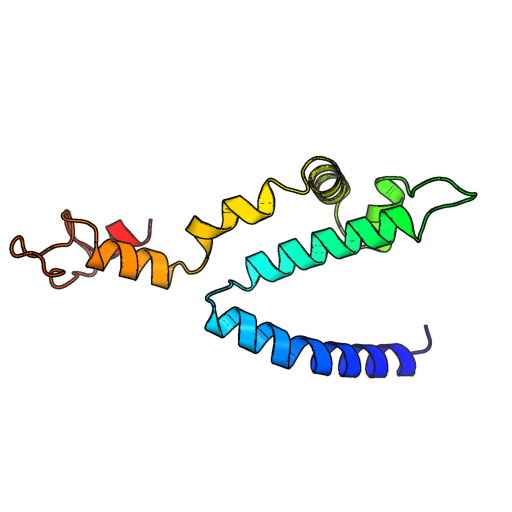.022 -30.339 1.00 82.69 108 GLY A CA 1
ATOM 838 C C . GLY A 1 108 ? 16.481 9.133 -31.310 1.00 82.69 108 GLY A C 1
ATOM 839 O O . GLY A 1 108 ? 17.418 9.902 -31.111 1.00 82.69 108 GLY A O 1
ATOM 840 N N . ASP A 1 109 ? 16.419 8.378 -32.403 1.00 82.81 109 ASP A N 1
ATOM 841 C CA . ASP A 1 109 ? 17.402 8.344 -33.493 1.00 82.81 109 ASP A CA 1
ATOM 842 C C . ASP A 1 109 ? 17.200 9.456 -34.545 1.00 82.81 109 ASP A C 1
ATOM 844 O O . ASP A 1 109 ? 17.876 9.484 -35.574 1.00 82.81 109 ASP A O 1
ATOM 848 N N . GLY A 1 110 ? 16.246 10.365 -34.308 1.00 77.81 110 GLY A N 1
ATOM 849 C CA . GLY A 1 110 ? 15.842 11.420 -35.243 1.00 77.81 110 GLY A CA 1
ATOM 850 C C . GLY A 1 110 ? 14.939 10.950 -36.393 1.00 77.81 110 GLY A C 1
ATOM 851 O O . GLY A 1 110 ? 14.485 11.780 -37.175 1.00 77.81 110 GLY A O 1
ATOM 852 N N . LYS A 1 111 ? 14.637 9.650 -36.491 1.00 77.31 111 LYS A N 1
ATOM 853 C CA . LYS A 1 111 ? 13.756 9.035 -37.502 1.00 77.31 111 LYS A CA 1
ATOM 854 C C . LYS A 1 111 ? 12.449 8.504 -36.907 1.00 77.31 111 LYS A C 1
ATOM 856 O O . LYS A 1 111 ? 11.712 7.789 -37.580 1.00 77.31 111 LYS A O 1
ATOM 861 N N . GLY A 1 112 ? 12.163 8.859 -35.654 1.00 74.19 112 GLY A N 1
ATOM 862 C CA . GLY A 1 112 ? 10.976 8.416 -34.924 1.00 74.19 112 GLY A CA 1
ATOM 863 C C . GLY A 1 112 ? 11.146 7.082 -34.196 1.00 74.19 112 GLY A C 1
ATOM 864 O O . GLY A 1 112 ? 10.163 6.580 -33.657 1.00 74.19 112 GLY A O 1
ATOM 865 N N . HIS A 1 113 ? 12.362 6.524 -34.138 1.00 80.44 113 HIS A N 1
ATOM 866 C CA . HIS A 1 113 ? 12.650 5.310 -33.376 1.00 80.44 113 HIS A CA 1
ATOM 867 C C . HIS A 1 113 ? 13.541 5.612 -32.163 1.00 80.44 113 HIS A C 1
ATOM 869 O O . HIS A 1 113 ? 14.329 6.557 -32.191 1.00 80.44 113 HIS A O 1
ATOM 875 N N . PRO A 1 114 ? 13.455 4.820 -31.083 1.00 83.81 114 PRO A N 1
ATOM 876 C CA . PRO A 1 114 ? 14.383 4.925 -29.961 1.00 83.81 114 PRO A CA 1
ATOM 877 C C . PRO A 1 114 ? 15.828 4.621 -30.395 1.00 83.81 114 PRO A C 1
ATOM 879 O O . PRO A 1 114 ? 16.090 3.613 -31.054 1.00 83.81 114 PRO A O 1
ATOM 882 N N . ALA A 1 115 ? 16.783 5.468 -30.002 1.00 85.38 115 ALA A N 1
ATOM 883 C CA . ALA A 1 115 ? 18.202 5.264 -30.292 1.00 85.38 115 ALA A CA 1
ATOM 884 C C . ALA A 1 115 ? 18.827 4.201 -29.364 1.00 85.38 115 ALA A C 1
ATOM 886 O O . ALA A 1 115 ? 18.372 4.038 -28.226 1.00 85.38 115 ALA A O 1
ATOM 887 N N . PRO A 1 116 ? 19.905 3.506 -29.786 1.00 86.12 116 PRO A N 1
ATOM 888 C CA . PRO A 1 116 ? 20.676 2.632 -28.904 1.00 86.12 116 PRO A CA 1
ATOM 889 C C . PRO A 1 116 ? 21.143 3.372 -27.644 1.00 86.12 116 PRO A C 1
ATOM 891 O O . PRO A 1 116 ? 21.843 4.383 -27.718 1.00 86.12 116 PRO A O 1
ATOM 894 N N . LEU A 1 117 ? 20.750 2.856 -26.480 1.00 85.62 117 LEU A N 1
ATOM 895 C CA . LEU A 1 117 ? 20.922 3.540 -25.206 1.00 85.62 117 LEU A CA 1
ATOM 896 C C . LEU A 1 117 ? 22.303 3.242 -24.609 1.00 85.62 117 LEU A C 1
ATOM 898 O O . LEU A 1 117 ? 22.570 2.134 -24.142 1.00 85.62 117 LEU A O 1
ATOM 902 N N . GLN A 1 118 ? 23.195 4.231 -24.602 1.00 87.38 118 GLN A N 1
ATOM 903 C CA . GLN A 1 118 ? 24.488 4.081 -23.931 1.00 87.38 118 GLN A CA 1
ATOM 904 C C . GLN A 1 118 ? 24.314 4.129 -22.410 1.00 87.38 118 GLN A C 1
ATOM 906 O O . GLN A 1 118 ? 23.494 4.891 -21.894 1.00 87.38 118 GLN A O 1
ATOM 911 N N . LEU A 1 119 ? 25.123 3.358 -21.674 1.00 81.50 119 LEU A N 1
ATOM 912 C CA . LEU A 1 119 ? 25.069 3.342 -20.209 1.00 81.50 119 LEU A CA 1
ATOM 913 C C . LEU A 1 119 ? 25.362 4.738 -19.629 1.00 81.50 119 LEU A C 1
ATOM 915 O O . LEU A 1 119 ? 24.612 5.240 -18.796 1.00 81.50 119 LEU A O 1
ATOM 919 N N . ASN A 1 120 ? 26.415 5.390 -20.132 1.00 79.31 120 ASN A N 1
ATOM 920 C CA . ASN A 1 120 ? 26.874 6.712 -19.709 1.00 79.31 120 ASN A CA 1
ATOM 921 C C . ASN A 1 120 ? 27.105 7.616 -20.924 1.00 79.31 120 ASN A C 1
ATOM 923 O O . ASN A 1 120 ? 27.581 7.156 -21.954 1.00 79.31 120 ASN A O 1
ATOM 927 N N . GLY A 1 121 ? 26.797 8.910 -20.797 1.00 77.19 121 GLY A N 1
ATOM 928 C CA . GLY A 1 121 ? 27.001 9.890 -21.868 1.00 77.19 121 GLY A CA 1
ATOM 929 C C . GLY A 1 121 ? 26.304 11.224 -21.595 1.00 77.19 121 GLY A C 1
ATOM 930 O O . GLY A 1 121 ? 25.383 11.288 -20.778 1.00 77.19 121 GLY A O 1
ATOM 931 N N . ARG A 1 122 ? 26.742 12.294 -22.280 1.00 69.62 122 ARG A N 1
ATOM 932 C CA . ARG A 1 122 ? 26.220 13.670 -22.112 1.00 69.62 122 ARG A CA 1
ATOM 933 C C . ARG A 1 122 ? 24.777 13.860 -22.605 1.00 69.62 122 ARG A C 1
ATOM 935 O O . ARG A 1 122 ? 24.111 14.772 -22.129 1.00 69.62 122 ARG A O 1
ATOM 942 N N . ARG A 1 123 ? 24.308 13.049 -23.558 1.00 71.12 123 ARG A N 1
ATOM 943 C CA . ARG A 1 123 ? 22.937 13.056 -24.105 1.00 71.12 123 ARG A CA 1
ATOM 944 C C . ARG A 1 123 ? 22.508 11.625 -24.428 1.00 71.12 123 ARG A C 1
ATOM 946 O O . ARG A 1 123 ? 23.374 10.804 -24.716 1.00 71.12 123 ARG A O 1
ATOM 953 N N . GLY A 1 124 ? 21.206 11.340 -24.369 1.00 75.69 124 GLY A N 1
ATOM 954 C CA . GLY A 1 124 ? 20.651 10.055 -24.809 1.00 75.69 124 GLY A CA 1
ATOM 955 C C . GLY A 1 124 ? 21.128 8.826 -24.018 1.00 75.69 124 GLY A C 1
ATOM 956 O O . GLY A 1 124 ? 21.219 7.742 -24.585 1.00 75.69 124 GLY A O 1
ATOM 957 N N . SER A 1 125 ? 21.499 8.978 -22.739 1.00 86.62 125 SER A N 1
ATOM 958 C CA . SER A 1 125 ? 22.073 7.896 -21.923 1.00 86.62 125 SER A CA 1
ATOM 959 C C . SER A 1 125 ? 21.095 7.331 -20.889 1.00 86.62 125 SER A C 1
ATOM 961 O O . SER A 1 125 ? 20.221 8.035 -20.382 1.00 86.62 125 SER A O 1
ATOM 963 N N . PHE A 1 126 ? 21.283 6.065 -20.511 1.00 86.12 126 PHE A N 1
ATOM 964 C CA . PHE A 1 126 ? 20.495 5.407 -19.463 1.00 86.12 126 PHE A CA 1
ATOM 965 C C . PHE A 1 126 ? 20.561 6.171 -18.136 1.00 86.12 126 PHE A C 1
ATOM 967 O O . PHE A 1 126 ? 19.534 6.427 -17.511 1.00 86.12 126 PHE A O 1
ATOM 974 N N . SER A 1 127 ? 21.751 6.639 -17.752 1.00 85.62 127 SER A N 1
ATOM 975 C CA . SER A 1 127 ? 21.962 7.467 -16.559 1.00 85.62 127 SER A CA 1
ATOM 976 C C . SER A 1 127 ? 21.130 8.759 -16.532 1.00 85.62 127 SER A C 1
ATOM 978 O O . SER A 1 127 ? 20.833 9.267 -15.451 1.00 85.62 127 SER A O 1
ATOM 980 N N . ALA A 1 128 ? 20.735 9.297 -17.692 1.00 84.75 128 ALA A N 1
ATOM 981 C CA . ALA A 1 128 ? 19.841 10.451 -17.776 1.00 84.75 128 ALA A CA 1
ATOM 982 C C . ALA A 1 128 ? 18.353 10.072 -17.619 1.00 84.75 128 ALA A C 1
ATOM 984 O O . ALA A 1 128 ? 17.594 10.865 -17.072 1.00 84.75 128 ALA A O 1
ATOM 985 N N . LEU A 1 129 ? 17.944 8.864 -18.032 1.00 82.38 129 LEU A N 1
ATOM 986 C CA . LEU A 1 129 ? 16.556 8.372 -17.941 1.00 82.38 129 LEU A CA 1
ATOM 987 C C . LEU A 1 129 ? 16.142 7.915 -16.537 1.00 82.38 129 LEU A C 1
ATOM 989 O O . LEU A 1 129 ? 14.963 7.971 -16.190 1.00 82.38 129 LEU A O 1
ATOM 993 N N . VAL A 1 130 ? 17.093 7.423 -15.740 1.00 83.19 130 VAL A N 1
ATOM 994 C CA . VAL A 1 130 ? 16.823 6.801 -14.427 1.00 83.19 130 VAL A CA 1
ATOM 995 C C . VAL A 1 130 ? 16.771 7.820 -13.276 1.00 83.19 130 VAL A C 1
ATOM 997 O O . VAL A 1 130 ? 16.409 7.451 -12.157 1.00 83.19 130 VAL A O 1
ATOM 1000 N N . LYS A 1 131 ? 17.123 9.087 -13.534 1.00 68.94 131 LYS A N 1
ATOM 1001 C CA . LYS A 1 131 ? 17.122 10.165 -12.530 1.00 68.94 131 LYS A CA 1
ATOM 1002 C C . LYS A 1 131 ? 15.732 10.522 -12.006 1.00 68.94 131 LYS A C 1
ATOM 1004 O O . LYS A 1 131 ? 14.769 10.585 -12.801 1.00 68.94 131 LYS A O 1
#